Protein AF-A0A7S2JA62-F1 (afdb_monomer_lite)

Sequence (121 aa):
RLLRLARALRLVNMWSGLWKLVQGVNKAMYTLLSALVVMAASTFLFACFGAEFVTKPYVEDAEIGELLHSRFSTIPKIMLTLVQFITQDSIAAFYVPVVHHSPLLIFYFLLILIFVSIGLM

Radius of gyration: 22.53 Å; chains: 1; bounding box: 34×37×72 Å

pLDDT: mean 82.37, std 8.88, range [57.66, 92.88]

Foldseek 3Di:
DVVVVVVVVVVVVVVVVVVVVVVVCVVCVVVVVVLVVVLLVVLLVLLVVCLVVQQPPCCPPPVLNVLCCVQNVDSVSSSVLLVCLLVVPPNCVRVVVSCVVPVVCVCSSVVSNCCNNVVRD

Secondary structure (DSSP, 8-state):
-THHHHHHHHHHHHHHHHHHHHHHHHHHHHHHHHHHHHHHHHHHHHHHHHHHHTTGGGSS-HHHHHHHHHHHSSHHHHHHHHHHHHTT-S-HHHHHHHHHH-TTHHHHHHHHIIIIIITT-

InterPro domains:
  IPR005821 Ion transport domain [PF00520] (1-121)

Organism: NCBI:txid327968

Structure (mmCIF, N/CA/C/O backbone):
data_AF-A0A7S2JA62-F1
#
_entry.id   AF-A0A7S2JA62-F1
#
loop_
_atom_site.group_PDB
_atom_site.id
_atom_site.type_symbol
_atom_site.label_atom_id
_atom_site.label_alt_id
_atom_site.label_comp_id
_atom_site.label_asym_id
_atom_site.label_entity_id
_atom_site.label_seq_id
_atom_site.pdbx_PDB_ins_code
_atom_site.Cartn_x
_atom_site.Cartn_y
_atom_site.Cartn_z
_atom_site.occupancy
_atom_site.B_iso_or_equiv
_atom_site.auth_seq_id
_atom_site.auth_comp_id
_atom_site.auth_asym_id
_atom_site.auth_atom_id
_atom_site.pdbx_PDB_model_num
ATOM 1 N N . ARG A 1 1 ? 1.024 22.904 51.488 1.00 57.66 1 ARG A N 1
ATOM 2 C CA . ARG A 1 1 ? 0.779 21.475 51.140 1.00 57.66 1 ARG A CA 1
ATOM 3 C C . ARG A 1 1 ? -0.422 21.292 50.196 1.00 57.66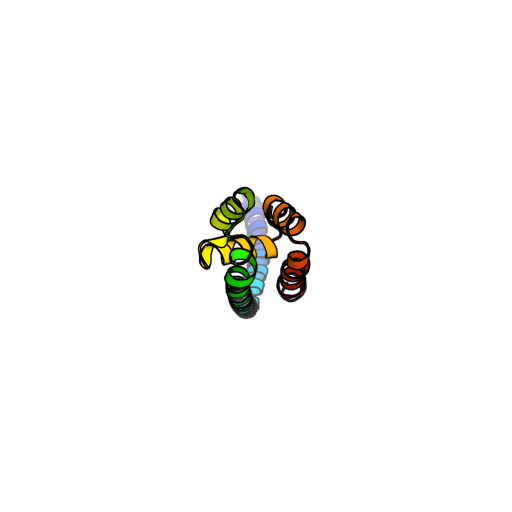 1 ARG A C 1
ATOM 5 O O . ARG A 1 1 ? -0.302 20.513 49.262 1.00 57.6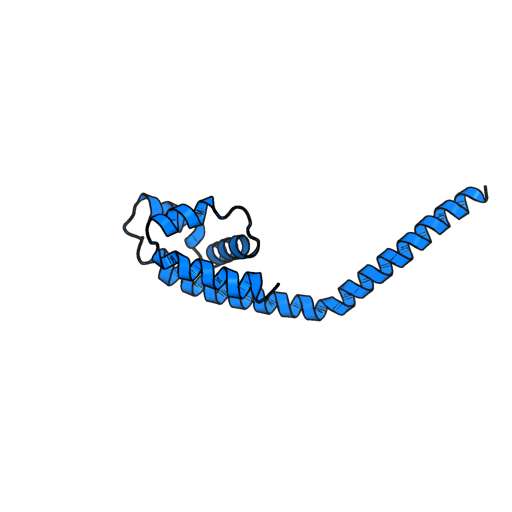6 1 ARG A O 1
ATOM 12 N N . LEU A 1 2 ? -1.505 22.068 50.347 1.00 61.78 2 LEU A N 1
ATOM 13 C CA . LEU A 1 2 ? -2.707 22.040 49.488 1.00 61.78 2 LEU A CA 1
ATOM 14 C C . LEU A 1 2 ? -2.465 22.372 47.995 1.00 61.78 2 LEU A C 1
ATOM 16 O O . LEU A 1 2 ? -3.113 21.800 47.129 1.00 61.78 2 LEU A O 1
ATOM 20 N N . LEU A 1 3 ? -1.463 23.196 47.662 1.00 62.75 3 LEU A N 1
ATOM 21 C CA . LEU A 1 3 ? -1.093 23.495 46.264 1.00 62.75 3 LEU A CA 1
ATOM 22 C C . LEU A 1 3 ? -0.632 22.263 45.453 1.00 62.75 3 LEU A C 1
ATOM 24 O O . LEU A 1 3 ? -0.726 22.267 44.228 1.00 62.75 3 LEU A O 1
ATOM 28 N N . ARG A 1 4 ? -0.172 21.183 46.108 1.00 64.56 4 ARG A N 1
ATOM 29 C CA . ARG A 1 4 ? 0.168 19.922 45.416 1.00 64.56 4 ARG A CA 1
ATOM 30 C C . ARG A 1 4 ? -1.083 19.172 44.941 1.00 64.56 4 ARG A C 1
ATOM 32 O O . ARG A 1 4 ? -1.047 18.571 43.873 1.00 64.56 4 ARG A O 1
ATOM 39 N N . LEU A 1 5 ? -2.188 19.270 45.683 1.00 62.78 5 LEU A N 1
ATOM 40 C CA . LEU A 1 5 ? -3.480 18.678 45.313 1.00 62.78 5 LEU A CA 1
ATOM 41 C C . LEU A 1 5 ? -4.115 19.402 44.117 1.00 62.78 5 LEU A C 1
ATOM 43 O O . LEU A 1 5 ? -4.671 18.750 43.242 1.00 62.78 5 LEU A O 1
ATOM 47 N N . ALA A 1 6 ? -3.939 20.723 44.001 1.00 65.81 6 ALA A N 1
ATOM 48 C CA . ALA A 1 6 ? -4.382 21.483 42.826 1.00 65.81 6 ALA A CA 1
ATOM 49 C C . ALA A 1 6 ? -3.682 21.033 41.524 1.00 65.81 6 ALA A C 1
ATOM 51 O O . ALA A 1 6 ? -4.296 20.995 40.458 1.00 65.81 6 ALA A O 1
ATOM 52 N N . ARG A 1 7 ? -2.404 20.629 41.607 1.00 65.38 7 ARG A N 1
ATOM 53 C CA . ARG A 1 7 ? -1.650 20.075 40.467 1.00 65.38 7 ARG A CA 1
ATOM 54 C C . ARG A 1 7 ? -2.169 18.692 40.059 1.00 65.38 7 ARG A C 1
ATOM 56 O O . ARG A 1 7 ? -2.292 18.425 38.867 1.00 65.38 7 ARG A O 1
ATOM 63 N N . ALA A 1 8 ? -2.521 17.855 41.038 1.00 66.12 8 ALA A N 1
ATOM 64 C CA . ALA A 1 8 ? -3.144 16.552 40.808 1.00 66.12 8 ALA A CA 1
ATOM 65 C C . ALA A 1 8 ? -4.546 16.686 40.181 1.00 66.12 8 ALA A C 1
ATOM 67 O O . ALA A 1 8 ? -4.856 15.974 39.231 1.00 66.12 8 ALA A O 1
ATOM 68 N N . LEU A 1 9 ? -5.349 17.665 40.615 1.00 63.22 9 LEU A N 1
ATOM 69 C CA . LEU A 1 9 ? -6.649 17.985 40.006 1.00 63.22 9 LEU A CA 1
ATOM 70 C C . LEU A 1 9 ? -6.530 18.398 38.530 1.00 63.22 9 LEU A C 1
ATOM 72 O O . LEU A 1 9 ? -7.367 18.023 37.711 1.00 63.22 9 LEU A O 1
ATOM 76 N N . ARG A 1 10 ? -5.468 19.126 38.163 1.00 65.38 10 ARG A N 1
ATOM 77 C CA . ARG A 1 10 ? -5.185 19.487 36.763 1.00 65.38 10 ARG A CA 1
ATOM 78 C C . ARG A 1 10 ? -4.903 18.253 35.896 1.00 65.38 10 ARG A C 1
ATOM 80 O O . ARG A 1 10 ? -5.343 18.200 34.751 1.00 65.38 10 ARG A O 1
ATOM 87 N N . LEU A 1 11 ? -4.218 17.257 36.462 1.00 66.50 11 LEU A N 1
ATOM 88 C CA . LEU A 1 11 ? -3.921 15.982 35.805 1.00 66.50 11 LEU A CA 1
ATOM 89 C C . LEU A 1 11 ? -5.184 15.115 35.641 1.00 66.50 11 LEU A C 1
ATOM 91 O O . LEU A 1 11 ? -5.380 14.516 34.588 1.00 66.50 11 LEU A O 1
ATOM 95 N N . VAL A 1 12 ? -6.084 15.126 36.632 1.00 68.06 12 VAL A N 1
ATOM 96 C CA . VAL A 1 12 ? -7.410 14.480 36.554 1.00 68.06 12 VAL A CA 1
ATOM 97 C C . VAL A 1 12 ? -8.285 15.127 35.474 1.00 68.06 12 VAL A C 1
ATOM 99 O O . VAL A 1 12 ? -8.963 14.427 34.723 1.00 68.06 12 VAL A O 1
ATOM 102 N N . ASN A 1 13 ? -8.227 16.455 35.324 1.00 66.50 13 ASN A N 1
ATOM 103 C CA . ASN A 1 13 ? -8.990 17.151 34.287 1.00 66.50 13 ASN A CA 1
ATOM 104 C C . ASN A 1 13 ? -8.493 16.793 32.868 1.00 66.50 13 ASN A C 1
ATOM 106 O O . ASN A 1 13 ? -9.306 16.568 31.972 1.00 66.50 13 ASN A O 1
ATOM 110 N N . MET A 1 14 ? -7.176 16.631 32.678 1.00 71.06 14 MET A N 1
ATOM 111 C CA . MET A 1 14 ? -6.581 16.114 31.433 1.00 71.06 14 MET A CA 1
ATOM 112 C C . MET A 1 14 ? -6.978 14.653 31.158 1.00 71.06 14 MET A C 1
ATOM 114 O O . MET A 1 14 ? -7.281 14.294 30.020 1.00 71.06 14 MET A O 1
ATOM 118 N N . TRP A 1 15 ? -7.062 13.827 32.206 1.00 74.06 15 TRP A N 1
ATOM 119 C CA . TRP A 1 15 ? -7.503 12.431 32.113 1.00 74.06 15 TRP A CA 1
ATOM 120 C C . TRP A 1 15 ? -8.950 12.305 31.626 1.00 74.06 15 TRP A C 1
ATOM 122 O O . TRP A 1 15 ? -9.265 11.423 30.830 1.00 74.06 15 TRP A O 1
ATOM 132 N N . SER A 1 16 ? -9.832 13.218 32.045 1.00 71.62 16 SER A N 1
ATOM 133 C CA . SER A 1 16 ? -11.223 13.242 31.575 1.00 71.62 16 SER A CA 1
ATOM 134 C C . SER A 1 16 ? -11.335 13.528 30.068 1.00 71.62 16 SER A C 1
ATOM 136 O O . SER A 1 16 ? -12.216 12.985 29.400 1.00 71.62 16 SER A O 1
ATOM 138 N N . GLY A 1 17 ? -10.416 14.333 29.518 1.00 78.69 17 GLY A N 1
ATOM 139 C CA . GLY A 1 17 ? -10.298 14.579 28.079 1.00 78.69 17 GLY A CA 1
ATOM 140 C C . GLY A 1 17 ? -9.807 13.345 27.320 1.00 78.69 17 GLY A C 1
ATOM 141 O O . GLY A 1 17 ? -10.440 12.928 26.353 1.00 78.69 17 GLY A O 1
ATOM 142 N N . LEU A 1 18 ? -8.740 12.704 27.811 1.00 80.06 18 LEU A N 1
ATOM 143 C CA . LEU A 1 18 ? -8.211 11.443 27.269 1.00 80.06 18 LEU A CA 1
ATOM 144 C C . LEU A 1 18 ? -9.259 10.319 27.284 1.00 80.06 18 LEU A C 1
ATOM 146 O O . LEU A 1 18 ? -9.380 9.568 26.320 1.00 80.06 18 LEU A O 1
ATOM 150 N N . TRP A 1 19 ? -10.072 10.233 28.337 1.00 81.69 19 TRP A N 1
ATOM 151 C CA . TRP A 1 19 ? -11.122 9.220 28.441 1.00 81.69 19 TRP A CA 1
ATOM 152 C C . TRP A 1 19 ? -12.230 9.404 27.394 1.00 81.69 19 TRP A C 1
ATOM 154 O O . TRP A 1 19 ? -12.723 8.425 26.837 1.00 81.69 19 TRP A O 1
ATOM 164 N N . LYS A 1 20 ? -12.585 10.654 27.062 1.00 84.12 20 LYS A N 1
ATOM 165 C CA . LYS A 1 20 ? -13.531 10.954 25.972 1.00 84.12 20 LYS A CA 1
ATOM 166 C C . LYS A 1 20 ? -12.978 10.541 24.604 1.00 84.12 20 LYS A C 1
ATOM 168 O O . LYS A 1 20 ? -13.731 10.008 23.795 1.00 84.12 20 LYS A O 1
ATOM 173 N N . LEU A 1 21 ? -11.675 10.724 24.370 1.00 83.69 21 LEU A N 1
ATOM 174 C CA . LEU A 1 21 ? -10.991 10.251 23.158 1.00 83.69 21 LEU A CA 1
ATOM 175 C C . LEU A 1 21 ? -11.023 8.721 23.050 1.00 83.69 21 LEU A C 1
ATOM 177 O O . LEU A 1 21 ? -11.422 8.195 22.015 1.00 83.69 21 LEU A O 1
ATOM 181 N N . VAL A 1 22 ? -10.690 8.006 24.130 1.00 86.38 22 VAL A N 1
ATOM 182 C CA . VAL A 1 22 ? -10.737 6.532 24.164 1.00 86.38 22 VAL A CA 1
ATOM 183 C C . VAL A 1 22 ? -12.152 6.015 23.906 1.00 86.38 22 VAL A C 1
ATOM 185 O O . VAL A 1 22 ? -12.333 5.078 23.133 1.00 86.38 22 VAL A O 1
ATOM 188 N N . GLN A 1 23 ? -13.175 6.648 24.487 1.00 85.81 23 GLN A N 1
ATOM 189 C CA . GLN A 1 23 ? -14.567 6.300 24.194 1.00 85.81 23 GLN A CA 1
ATOM 190 C C . GLN A 1 23 ? -14.946 6.571 22.735 1.00 85.81 23 GLN A C 1
ATOM 192 O O . GLN A 1 23 ? -15.694 5.787 22.155 1.00 85.81 23 GLN A O 1
ATOM 197 N N . GLY A 1 24 ? -14.435 7.653 22.142 1.00 86.25 24 GLY A N 1
ATOM 198 C CA . GLY A 1 24 ? -14.604 7.948 20.719 1.00 86.25 24 GLY A CA 1
ATOM 199 C C . GLY A 1 24 ? -14.013 6.850 19.835 1.00 86.25 24 GLY A C 1
ATOM 200 O O . GLY A 1 24 ? -14.715 6.315 18.980 1.00 86.25 24 GLY A O 1
ATOM 201 N N . VAL A 1 25 ? -12.770 6.441 20.106 1.00 87.56 25 VAL A N 1
ATOM 202 C CA . VAL A 1 25 ? -12.101 5.342 19.389 1.00 87.56 25 VAL A CA 1
ATOM 203 C C . VAL A 1 25 ? -12.848 4.025 19.584 1.00 87.56 25 VAL A C 1
ATOM 205 O O . VAL A 1 25 ? -13.106 3.323 18.614 1.00 87.56 25 VAL A O 1
ATOM 208 N N . ASN A 1 26 ? -13.269 3.706 20.809 1.00 90.06 26 ASN A N 1
ATOM 209 C CA . ASN A 1 26 ? -13.990 2.465 21.087 1.00 90.06 26 ASN A CA 1
ATOM 210 C C . ASN A 1 26 ? -15.354 2.410 20.378 1.00 90.06 26 ASN A C 1
ATOM 212 O O . ASN A 1 26 ? -15.753 1.358 19.887 1.00 90.06 26 ASN A O 1
ATOM 216 N N . LYS A 1 27 ? -16.055 3.547 20.275 1.00 89.94 27 LYS A N 1
ATOM 217 C CA . LYS A 1 27 ? -17.303 3.651 19.504 1.00 89.94 27 LYS A CA 1
ATOM 218 C C . LYS A 1 27 ? -17.069 3.502 18.000 1.00 89.94 27 LYS A C 1
ATOM 220 O O . LYS A 1 27 ? -17.892 2.890 17.329 1.00 89.94 27 LYS A O 1
ATOM 225 N N . ALA A 1 28 ? -15.961 4.031 17.482 1.00 90.38 28 ALA A N 1
ATOM 226 C CA . ALA A 1 28 ? -15.593 3.920 16.071 1.00 90.38 28 ALA A CA 1
ATOM 227 C C . ALA A 1 28 ? -14.904 2.588 15.714 1.00 90.38 28 ALA A C 1
ATOM 229 O O . ALA A 1 28 ? -14.749 2.290 14.532 1.00 90.38 28 ALA A O 1
ATOM 230 N N . MET A 1 29 ? -14.512 1.776 16.702 1.00 90.25 29 MET A N 1
ATOM 231 C CA . MET A 1 29 ? -13.709 0.562 16.511 1.00 90.25 29 MET A CA 1
ATOM 232 C C . MET A 1 29 ? -14.340 -0.407 15.509 1.00 90.25 29 MET A C 1
ATOM 234 O O . MET A 1 29 ? -13.653 -0.899 14.623 1.00 90.25 29 MET A O 1
ATOM 238 N N . TYR A 1 30 ? -15.651 -0.646 15.608 1.00 89.38 30 TYR A N 1
ATOM 239 C CA . TYR A 1 30 ? -16.358 -1.546 14.690 1.00 89.38 30 TYR A CA 1
ATOM 240 C C . TYR A 1 30 ? -16.313 -1.049 13.241 1.00 89.38 30 TYR A C 1
ATOM 242 O O . TYR A 1 30 ? -16.064 -1.829 12.323 1.00 89.38 30 TYR A O 1
ATOM 250 N N . THR A 1 31 ? -16.507 0.254 13.036 1.00 89.56 31 THR A N 1
ATOM 251 C CA . THR A 1 31 ? -16.449 0.881 11.711 1.00 89.56 31 THR A CA 1
ATOM 252 C C . THR A 1 31 ? -15.031 0.847 11.146 1.00 89.56 31 THR A C 1
ATOM 254 O O . THR A 1 31 ? -14.851 0.493 9.985 1.00 89.56 31 THR A O 1
ATOM 257 N N . LEU A 1 32 ? -14.021 1.140 11.973 1.00 90.44 32 LEU A N 1
ATOM 258 C CA . LEU A 1 32 ? -12.608 1.069 11.589 1.00 90.44 32 LEU A CA 1
ATOM 259 C C . LEU A 1 32 ? -12.197 -0.355 11.203 1.00 90.44 32 LEU A C 1
ATOM 261 O O . LEU A 1 32 ? -11.517 -0.550 10.201 1.00 90.44 32 LEU A O 1
ATOM 265 N N . LEU A 1 33 ? -12.637 -1.355 11.968 1.00 90.56 33 LEU A N 1
ATOM 266 C CA . LEU A 1 33 ? -12.322 -2.758 11.707 1.00 90.56 33 LEU A CA 1
ATOM 267 C C . LEU A 1 33 ? -13.004 -3.244 10.420 1.00 90.56 33 LEU A C 1
ATOM 269 O O . LEU A 1 33 ? -12.366 -3.901 9.603 1.00 90.56 33 LEU A O 1
ATOM 273 N N . SER A 1 34 ? -14.259 -2.846 10.186 1.00 92.06 34 SER A N 1
ATOM 274 C CA . SER A 1 34 ? -14.957 -3.105 8.920 1.00 92.06 34 SER A CA 1
ATOM 275 C C . SER A 1 34 ? -14.223 -2.481 7.723 1.00 92.06 34 SER A C 1
ATOM 277 O O . SER A 1 34 ? -13.943 -3.168 6.741 1.00 92.06 34 SER A O 1
ATOM 279 N N . ALA A 1 35 ? -13.823 -1.209 7.830 1.00 90.31 35 ALA A N 1
ATOM 280 C CA . ALA A 1 35 ? -13.065 -0.523 6.785 1.00 90.31 35 ALA A CA 1
ATOM 281 C C . ALA A 1 35 ? -11.703 -1.192 6.518 1.00 90.31 35 ALA A C 1
ATOM 283 O O . ALA A 1 35 ? -11.331 -1.380 5.362 1.00 90.31 35 ALA A O 1
ATOM 284 N N . LEU A 1 36 ? -10.993 -1.627 7.567 1.00 90.12 36 LEU A N 1
ATOM 285 C CA . LEU A 1 36 ? -9.734 -2.370 7.442 1.00 90.12 36 LEU A CA 1
ATOM 286 C C . LEU A 1 36 ? -9.910 -3.702 6.705 1.00 90.12 36 LEU A C 1
ATOM 288 O O . LEU A 1 36 ? -9.076 -4.048 5.870 1.00 90.12 36 LEU A O 1
ATOM 292 N N . VAL A 1 37 ? -10.988 -4.441 6.977 1.00 92.88 37 VAL A N 1
ATOM 293 C CA . VAL A 1 37 ? -11.282 -5.701 6.273 1.00 92.88 37 VAL A CA 1
ATOM 294 C C . VAL A 1 37 ? -11.546 -5.443 4.791 1.00 92.88 37 VAL A C 1
ATOM 296 O O . VAL A 1 37 ? -10.990 -6.142 3.944 1.00 92.88 37 VAL A O 1
ATOM 299 N N . VAL A 1 38 ? -12.338 -4.418 4.465 1.00 91.75 38 VAL A N 1
ATOM 300 C CA . VAL A 1 38 ? -12.598 -4.027 3.071 1.00 91.75 38 VAL A CA 1
ATOM 301 C C . VAL A 1 38 ? -11.305 -3.592 2.373 1.00 91.75 38 VAL A C 1
ATOM 303 O O . VAL A 1 38 ? -11.064 -4.004 1.240 1.00 91.75 38 VAL A O 1
ATOM 306 N N . MET A 1 39 ? -10.440 -2.837 3.059 1.00 90.19 39 MET A N 1
ATOM 307 C CA . MET A 1 39 ? -9.133 -2.406 2.546 1.00 90.19 39 MET A CA 1
ATOM 308 C C . MET A 1 39 ? -8.210 -3.590 2.260 1.00 90.19 39 MET A C 1
ATOM 310 O O . MET A 1 39 ? -7.567 -3.651 1.213 1.00 90.19 39 MET A O 1
ATOM 314 N N . ALA A 1 40 ? -8.148 -4.553 3.179 1.00 91.00 40 ALA A N 1
ATOM 315 C CA . ALA A 1 40 ? -7.338 -5.751 3.011 1.00 91.00 40 ALA A CA 1
ATOM 316 C C . ALA A 1 40 ? -7.852 -6.622 1.854 1.00 91.00 40 ALA A C 1
ATOM 318 O O . ALA A 1 40 ? -7.057 -7.097 1.043 1.00 91.00 40 ALA A O 1
ATOM 319 N N . ALA A 1 41 ? -9.174 -6.792 1.743 1.00 92.62 41 ALA A N 1
ATOM 320 C CA . ALA A 1 41 ? -9.798 -7.570 0.677 1.00 92.62 41 ALA A CA 1
ATOM 321 C C . ALA A 1 41 ? -9.590 -6.931 -0.705 1.00 92.62 41 ALA A C 1
ATOM 323 O O . ALA A 1 41 ? -9.215 -7.624 -1.651 1.00 92.62 41 ALA A O 1
ATOM 324 N N . SER A 1 42 ? -9.775 -5.612 -0.827 1.00 90.94 42 SER A N 1
ATOM 325 C CA . SER A 1 42 ? -9.536 -4.901 -2.085 1.00 90.94 42 SER A CA 1
ATOM 326 C C . SER A 1 42 ? -8.061 -4.969 -2.488 1.00 90.94 42 SER A C 1
ATOM 328 O O . SER A 1 42 ? -7.754 -5.323 -3.626 1.00 90.94 42 SER A O 1
ATOM 33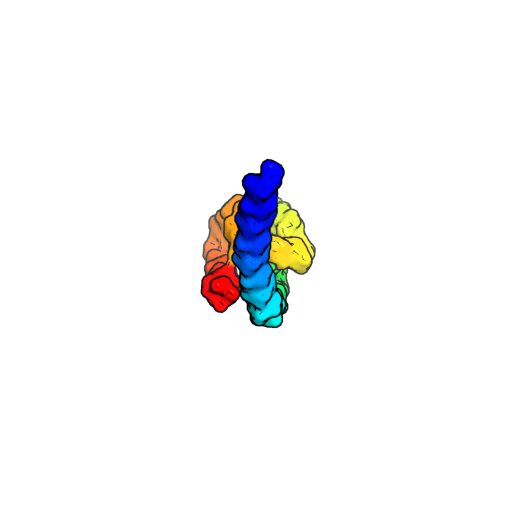0 N N . THR A 1 43 ? -7.141 -4.748 -1.544 1.00 91.19 43 THR A N 1
ATOM 331 C CA . THR A 1 43 ? -5.692 -4.867 -1.778 1.00 91.19 43 THR A CA 1
ATOM 332 C C . THR A 1 43 ? -5.297 -6.277 -2.216 1.00 91.19 43 THR A C 1
ATOM 334 O O . THR A 1 43 ? -4.449 -6.428 -3.092 1.00 91.19 43 THR A O 1
ATOM 337 N N . PHE A 1 44 ? -5.921 -7.316 -1.656 1.00 92.81 44 PHE A N 1
ATOM 338 C CA . PHE A 1 44 ? -5.688 -8.700 -2.069 1.00 92.81 44 PHE A CA 1
ATOM 339 C C . PHE A 1 44 ? -6.111 -8.951 -3.525 1.00 92.81 44 PHE A C 1
ATOM 341 O O . PHE A 1 44 ? -5.336 -9.519 -4.292 1.00 92.81 44 PHE A O 1
ATOM 348 N N . LEU A 1 45 ? -7.294 -8.475 -3.934 1.00 92.25 45 LEU A N 1
ATOM 349 C CA . LEU A 1 45 ? -7.754 -8.595 -5.324 1.00 92.25 45 LEU A CA 1
ATOM 350 C C . LEU A 1 45 ? -6.796 -7.892 -6.290 1.00 92.25 45 LEU A C 1
ATOM 352 O O . LEU A 1 45 ? -6.389 -8.475 -7.297 1.00 92.25 45 LEU A O 1
ATOM 356 N N . PHE A 1 46 ? -6.377 -6.670 -5.955 1.00 90.81 46 PHE A N 1
ATOM 357 C CA . PHE A 1 46 ? -5.379 -5.954 -6.743 1.00 90.81 46 PHE A CA 1
ATOM 358 C C . PHE A 1 46 ? -4.030 -6.670 -6.756 1.00 90.81 46 PHE A C 1
ATOM 360 O O . PHE A 1 46 ? -3.400 -6.713 -7.802 1.00 90.81 46 PHE A O 1
ATOM 367 N N . ALA A 1 47 ? -3.601 -7.304 -5.664 1.00 91.94 47 ALA A N 1
ATOM 368 C CA . ALA A 1 47 ? -2.355 -8.065 -5.649 1.00 91.94 47 ALA A CA 1
ATOM 369 C C . ALA A 1 47 ? -2.386 -9.257 -6.616 1.00 91.94 47 ALA A C 1
ATOM 371 O O . ALA A 1 47 ? -1.396 -9.509 -7.304 1.00 91.94 47 ALA A O 1
ATOM 372 N N . CYS A 1 48 ? -3.521 -9.953 -6.719 1.00 90.94 48 CYS A N 1
ATOM 373 C CA . CYS A 1 48 ? -3.708 -11.019 -7.702 1.00 90.94 48 CYS A CA 1
ATOM 374 C C . CYS A 1 48 ? -3.652 -10.486 -9.140 1.00 90.94 48 CYS A C 1
ATOM 376 O O . CYS A 1 48 ? -2.951 -11.061 -9.971 1.00 90.94 48 CYS A O 1
ATOM 378 N N . PHE A 1 49 ? -4.324 -9.366 -9.431 1.00 89.44 49 PHE A N 1
ATOM 379 C CA . PHE A 1 49 ? -4.228 -8.731 -10.749 1.00 89.44 49 PHE A CA 1
ATOM 380 C C . PHE A 1 49 ? -2.810 -8.236 -11.043 1.00 89.44 49 PHE A C 1
ATOM 382 O O . PHE A 1 49 ? -2.298 -8.460 -12.134 1.00 89.44 49 PHE A O 1
ATOM 389 N N . GLY A 1 50 ? -2.145 -7.624 -10.067 1.00 86.19 50 GLY A N 1
ATOM 390 C CA . GLY A 1 50 ? -0.774 -7.149 -10.186 1.00 86.19 50 GLY A CA 1
ATOM 391 C C . GLY A 1 50 ? 0.208 -8.278 -10.496 1.00 86.19 50 GLY A C 1
ATOM 392 O O . GLY A 1 50 ? 1.059 -8.115 -11.360 1.00 86.19 50 GLY A O 1
ATOM 393 N N . ALA A 1 51 ? 0.058 -9.446 -9.867 1.00 86.69 51 ALA A N 1
ATOM 394 C CA . ALA A 1 51 ? 0.900 -10.607 -10.155 1.00 86.69 51 ALA A CA 1
ATOM 395 C C . ALA A 1 51 ? 0.793 -11.070 -11.621 1.00 86.69 51 ALA A C 1
ATOM 397 O O . ALA A 1 51 ? 1.781 -11.499 -12.208 1.00 86.69 51 ALA A O 1
ATOM 398 N N . GLU A 1 52 ? -0.394 -10.968 -12.215 1.00 84.38 52 GLU A N 1
ATOM 399 C CA . GLU A 1 52 ? -0.655 -11.420 -13.581 1.00 84.38 52 GLU A CA 1
ATOM 400 C C . GLU A 1 52 ? -0.274 -10.355 -14.623 1.00 84.38 52 GLU A C 1
ATOM 402 O O . GLU A 1 52 ? 0.441 -10.645 -15.580 1.00 84.38 52 GLU A O 1
ATOM 407 N N . PHE A 1 53 ? -0.729 -9.114 -14.425 1.00 79.94 53 PHE A N 1
ATOM 408 C CA . PHE A 1 53 ? -0.562 -8.011 -15.375 1.00 79.94 53 PHE A CA 1
ATOM 409 C C . PHE A 1 53 ? 0.817 -7.359 -15.310 1.00 79.94 53 PHE A C 1
ATOM 411 O O . PHE A 1 53 ? 1.313 -6.903 -16.337 1.00 79.94 53 PHE A O 1
ATOM 418 N N . VAL A 1 54 ? 1.425 -7.287 -14.122 1.00 78.69 54 VAL A N 1
ATOM 419 C CA . VAL A 1 54 ? 2.736 -6.653 -13.946 1.00 78.69 54 VAL A CA 1
ATOM 420 C C . VAL A 1 54 ? 3.835 -7.670 -14.205 1.00 78.69 54 VAL A C 1
ATOM 422 O O . VAL A 1 54 ? 4.766 -7.344 -14.914 1.00 78.69 54 VAL A O 1
ATOM 425 N N . THR A 1 55 ? 3.745 -8.909 -13.715 1.00 73.62 55 THR A N 1
ATOM 426 C CA . THR A 1 55 ? 4.894 -9.832 -13.787 1.00 73.62 55 THR A CA 1
ATOM 427 C C . THR A 1 55 ? 5.069 -10.523 -15.140 1.00 73.62 55 THR A C 1
ATOM 429 O O . THR A 1 55 ? 6.198 -10.688 -15.588 1.00 73.62 55 THR A O 1
ATOM 432 N N . LYS A 1 56 ? 3.986 -10.930 -15.816 1.00 72.75 56 LYS A N 1
ATOM 433 C CA . LYS A 1 56 ? 4.067 -11.746 -17.046 1.00 72.75 56 LYS A CA 1
ATOM 434 C C . LYS A 1 56 ? 4.722 -11.080 -18.265 1.00 72.75 56 LYS A C 1
ATOM 436 O O . LYS A 1 56 ? 5.425 -11.796 -18.974 1.00 72.75 56 LYS A O 1
ATOM 441 N N . PRO A 1 57 ? 4.522 -9.780 -18.550 1.00 68.12 57 PRO A N 1
ATOM 442 C CA . PRO A 1 57 ? 5.058 -9.177 -19.770 1.00 68.12 57 PRO A CA 1
ATOM 443 C C . PRO A 1 57 ? 6.565 -8.898 -19.718 1.00 68.12 57 PRO A C 1
ATOM 445 O O . PRO A 1 57 ? 7.177 -8.767 -20.769 1.00 68.12 57 PRO A O 1
ATOM 448 N N . TYR A 1 58 ? 7.160 -8.798 -18.523 1.00 66.25 58 TYR A N 1
ATOM 449 C CA . TYR A 1 58 ? 8.532 -8.291 -18.330 1.00 66.25 58 TYR A CA 1
ATOM 450 C C . TYR A 1 58 ? 9.491 -9.337 -17.760 1.00 66.25 58 TYR A C 1
ATOM 452 O O . TYR A 1 58 ? 10.522 -8.992 -17.188 1.00 66.25 58 TYR A O 1
ATOM 460 N N . VAL A 1 59 ? 9.160 -10.624 -17.902 1.00 64.75 59 VAL A N 1
ATOM 461 C CA . VAL A 1 59 ? 10.062 -11.724 -17.517 1.00 64.75 59 VAL A CA 1
ATOM 462 C C . VAL A 1 59 ? 11.329 -11.732 -18.386 1.00 64.75 59 VAL A C 1
ATOM 464 O O . VAL A 1 59 ? 12.368 -12.216 -17.948 1.00 64.75 59 VAL A O 1
ATOM 467 N N . GLU A 1 60 ? 11.258 -11.179 -19.601 1.00 65.38 60 GLU A N 1
ATOM 468 C CA . GLU A 1 60 ? 12.361 -11.171 -20.572 1.00 65.38 60 GLU A CA 1
ATOM 469 C C . GLU A 1 60 ? 13.322 -9.974 -20.412 1.00 65.38 60 GLU A C 1
ATOM 471 O O . GLU A 1 60 ? 14.456 -10.037 -20.887 1.00 65.38 60 GLU A O 1
ATOM 476 N N . ASP A 1 61 ? 12.923 -8.914 -19.698 1.00 72.75 61 ASP A N 1
ATOM 477 C CA . ASP A 1 61 ? 13.756 -7.727 -19.469 1.00 72.75 61 ASP A CA 1
ATOM 478 C C . ASP A 1 61 ? 14.638 -7.897 -18.225 1.00 72.75 61 ASP A C 1
ATOM 480 O O . ASP A 1 61 ? 14.145 -7.934 -17.098 1.00 72.75 61 ASP A O 1
ATOM 484 N N . ALA A 1 62 ? 15.962 -7.946 -18.404 1.00 73.12 62 ALA A N 1
ATOM 485 C CA . ALA A 1 62 ? 16.900 -8.213 -17.308 1.00 73.12 62 ALA A CA 1
ATOM 486 C C . ALA A 1 62 ? 16.905 -7.124 -16.212 1.00 73.12 62 ALA A C 1
ATOM 488 O O . ALA A 1 62 ? 16.970 -7.448 -15.028 1.00 73.12 62 ALA A O 1
ATOM 489 N N . GLU A 1 63 ? 16.802 -5.841 -16.583 1.00 75.19 63 GLU A N 1
ATOM 490 C CA . GLU A 1 63 ? 16.863 -4.723 -15.623 1.00 75.19 63 GLU A CA 1
ATOM 491 C C . GLU A 1 63 ? 15.570 -4.572 -14.805 1.00 75.19 63 GLU A C 1
ATOM 493 O O . GLU A 1 63 ? 15.596 -4.324 -13.598 1.00 75.19 63 GLU A O 1
ATOM 498 N N . ILE A 1 64 ? 14.414 -4.746 -15.449 1.00 77.50 64 ILE A N 1
ATOM 499 C CA . ILE A 1 64 ? 13.103 -4.589 -14.804 1.00 77.50 64 ILE A CA 1
ATOM 500 C C . ILE A 1 64 ? 12.682 -5.880 -14.115 1.00 77.50 64 ILE A C 1
ATOM 502 O O . ILE A 1 64 ? 12.076 -5.821 -13.045 1.00 77.50 64 ILE A O 1
ATOM 506 N N . GLY A 1 65 ? 13.049 -7.033 -14.675 1.00 77.62 65 GLY A N 1
ATOM 507 C CA . GLY A 1 65 ? 12.785 -8.346 -14.104 1.00 77.62 65 GLY A CA 1
ATOM 508 C C . GLY A 1 65 ? 13.363 -8.499 -12.699 1.00 77.62 65 GLY A C 1
ATOM 509 O O . GLY A 1 65 ? 12.688 -9.046 -11.829 1.00 77.62 65 GLY A O 1
ATOM 510 N N . GLU A 1 66 ? 14.550 -7.948 -12.419 1.00 80.19 66 GLU A N 1
ATOM 511 C CA . GLU A 1 66 ? 15.137 -7.970 -11.071 1.00 80.19 66 GLU A CA 1
ATOM 512 C C . GLU A 1 66 ? 14.362 -7.074 -10.084 1.00 80.19 66 GLU A C 1
ATOM 514 O O . GLU A 1 66 ? 14.024 -7.498 -8.969 1.00 80.19 66 GLU A O 1
ATOM 519 N N . LEU A 1 67 ? 13.989 -5.859 -10.507 1.00 81.44 67 LEU A N 1
ATOM 520 C CA . LEU A 1 67 ? 13.159 -4.946 -9.711 1.00 81.44 67 LEU A CA 1
ATOM 521 C C . LEU A 1 67 ? 11.786 -5.554 -9.405 1.00 81.44 67 LEU A C 1
ATOM 523 O O . LEU A 1 67 ? 11.324 -5.507 -8.258 1.00 81.44 67 LEU A O 1
ATOM 527 N N . LEU A 1 68 ? 11.156 -6.172 -10.401 1.00 83.38 68 LEU A N 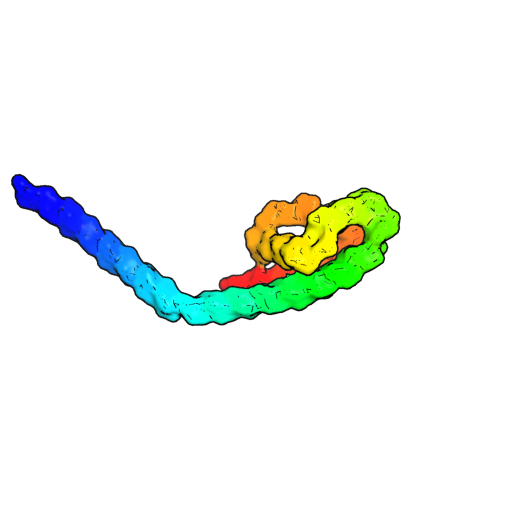1
ATOM 528 C CA . LEU A 1 68 ? 9.904 -6.900 -10.247 1.00 83.38 68 LEU A CA 1
ATOM 529 C C . LEU A 1 68 ? 10.078 -8.119 -9.346 1.00 83.38 68 LEU A C 1
ATOM 531 O O . LEU A 1 68 ? 9.275 -8.312 -8.444 1.00 83.38 68 LEU A O 1
ATOM 535 N N . HIS A 1 69 ? 11.136 -8.913 -9.492 1.00 81.00 69 HIS A N 1
ATOM 536 C CA . HIS A 1 69 ? 11.371 -10.051 -8.604 1.00 81.00 69 HIS A CA 1
ATOM 537 C C . HIS A 1 69 ? 11.555 -9.625 -7.144 1.00 81.00 69 HIS A C 1
ATOM 539 O O . HIS A 1 69 ? 11.102 -10.325 -6.234 1.00 81.00 69 HIS A O 1
ATOM 545 N N . SER A 1 70 ? 12.152 -8.461 -6.884 1.00 85.31 70 SER A N 1
ATOM 546 C CA . SER A 1 70 ? 12.345 -7.989 -5.510 1.00 85.31 70 SER A CA 1
ATOM 547 C C . SER A 1 70 ? 11.011 -7.731 -4.779 1.00 85.31 70 SER A C 1
ATOM 549 O O . SER A 1 70 ? 10.852 -8.149 -3.624 1.00 85.31 70 SER A O 1
ATOM 551 N N . ARG A 1 71 ? 10.028 -7.119 -5.462 1.00 84.75 71 ARG A N 1
ATOM 552 C CA . ARG A 1 71 ? 8.761 -6.622 -4.876 1.00 84.75 71 ARG A CA 1
ATOM 553 C C . ARG A 1 71 ? 7.508 -7.408 -5.283 1.00 84.75 71 ARG A C 1
ATOM 555 O O . ARG A 1 71 ? 6.554 -7.467 -4.513 1.00 84.75 71 ARG A O 1
ATOM 562 N N . PHE A 1 72 ? 7.529 -8.060 -6.440 1.00 86.50 72 PHE A N 1
ATOM 563 C CA . PHE A 1 72 ? 6.427 -8.800 -7.065 1.00 86.50 72 PHE A CA 1
ATOM 564 C C . PHE A 1 72 ? 6.653 -10.326 -7.147 1.00 86.50 72 PHE A C 1
ATOM 566 O O . PHE A 1 72 ? 5.937 -11.018 -7.864 1.00 86.50 72 PHE A O 1
ATOM 573 N N . SER A 1 73 ? 7.587 -10.902 -6.372 1.00 84.88 73 SER A N 1
ATOM 574 C CA . SER A 1 73 ? 7.805 -12.366 -6.384 1.00 84.88 73 SER A CA 1
ATOM 575 C C . SER A 1 73 ? 6.691 -13.191 -5.733 1.00 84.88 73 SER A C 1
ATOM 577 O O . SER A 1 73 ? 6.522 -14.360 -6.059 1.00 84.88 73 SER A O 1
ATOM 579 N N . THR A 1 74 ? 6.002 -12.647 -4.726 1.00 88.94 74 THR A N 1
ATOM 580 C CA . THR A 1 74 ? 4.996 -13.382 -3.943 1.00 88.94 74 THR A CA 1
ATOM 581 C C . THR A 1 74 ? 3.824 -12.478 -3.587 1.00 88.94 74 THR A C 1
ATOM 583 O O . THR A 1 74 ? 4.008 -11.281 -3.373 1.00 88.94 74 THR A O 1
ATOM 586 N N . ILE A 1 75 ? 2.624 -13.054 -3.454 1.00 89.75 75 ILE A N 1
ATOM 587 C CA . ILE A 1 75 ? 1.401 -12.303 -3.122 1.00 89.75 75 ILE A CA 1
ATOM 588 C C . ILE A 1 75 ? 1.570 -11.419 -1.871 1.00 89.75 75 ILE A C 1
ATOM 590 O O . ILE A 1 75 ? 1.232 -10.241 -1.954 1.00 89.75 75 ILE A O 1
ATOM 594 N N . PRO A 1 76 ? 2.160 -11.880 -0.747 1.00 90.25 76 PRO A N 1
ATOM 595 C CA . PRO A 1 76 ? 2.342 -11.022 0.425 1.00 90.25 76 PRO A CA 1
ATOM 596 C C . PRO A 1 76 ? 3.273 -9.827 0.179 1.00 90.25 76 PRO A C 1
ATOM 598 O O . PRO A 1 76 ? 3.027 -8.743 0.702 1.00 90.25 76 PRO A O 1
ATOM 601 N N . LYS A 1 77 ? 4.326 -9.992 -0.636 1.00 90.81 77 LYS A N 1
ATOM 602 C CA . LYS A 1 77 ? 5.210 -8.875 -1.008 1.00 90.81 77 LYS A CA 1
ATOM 603 C C . LYS A 1 77 ? 4.504 -7.875 -1.921 1.00 90.81 77 LYS A C 1
ATOM 605 O O . LYS A 1 77 ? 4.676 -6.670 -1.743 1.00 90.81 77 LYS A O 1
ATOM 610 N N . ILE A 1 78 ? 3.674 -8.366 -2.845 1.00 91.69 78 ILE A N 1
ATOM 611 C CA . ILE A 1 78 ? 2.840 -7.510 -3.694 1.00 91.69 78 ILE A CA 1
ATOM 612 C C . ILE A 1 78 ? 1.870 -6.728 -2.815 1.00 91.69 78 ILE A C 1
ATOM 614 O O . ILE A 1 78 ? 1.830 -5.509 -2.908 1.00 91.69 78 ILE A O 1
ATOM 618 N N . MET A 1 79 ? 1.161 -7.396 -1.902 1.00 91.75 79 MET A N 1
ATOM 619 C CA . MET A 1 79 ? 0.271 -6.734 -0.947 1.00 91.75 79 MET A CA 1
ATOM 620 C C . MET A 1 79 ? 1.002 -5.659 -0.140 1.00 91.75 79 MET A C 1
ATOM 622 O O . MET A 1 79 ? 0.492 -4.5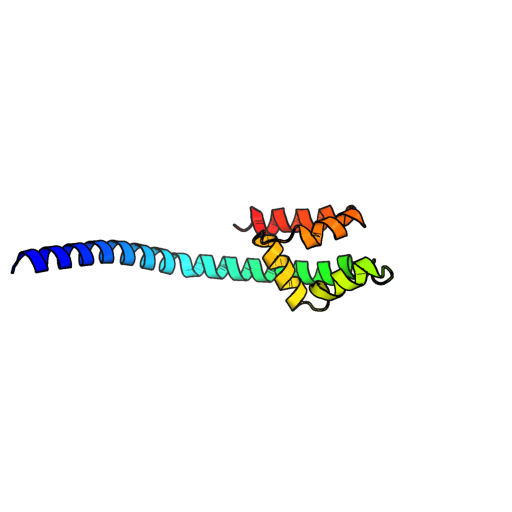53 -0.025 1.00 91.75 79 MET A O 1
ATOM 626 N N . LEU A 1 80 ? 2.209 -5.937 0.362 1.00 91.38 80 LEU A N 1
ATOM 627 C CA . LEU A 1 80 ? 3.015 -4.949 1.085 1.00 91.38 80 LEU A CA 1
ATOM 628 C C . LEU A 1 80 ? 3.396 -3.751 0.199 1.00 91.38 80 LEU A C 1
ATOM 630 O O . LEU A 1 80 ? 3.344 -2.609 0.647 1.00 91.38 80 LEU A O 1
ATOM 634 N N . THR A 1 81 ? 3.712 -3.998 -1.072 1.00 90.19 81 THR A N 1
ATOM 635 C CA . THR A 1 81 ? 4.000 -2.945 -2.058 1.00 90.19 81 THR A CA 1
ATOM 636 C C . THR A 1 81 ? 2.749 -2.122 -2.386 1.00 90.19 81 THR A C 1
ATOM 638 O O . THR A 1 81 ? 2.830 -0.903 -2.503 1.00 90.19 81 THR A O 1
ATOM 641 N N . LEU A 1 82 ? 1.573 -2.747 -2.479 1.00 89.81 82 LEU A N 1
ATOM 642 C CA . LEU A 1 82 ? 0.305 -2.042 -2.680 1.00 89.81 82 LEU A CA 1
ATOM 643 C C . LEU A 1 82 ? -0.123 -1.262 -1.433 1.00 89.81 82 LEU A C 1
ATOM 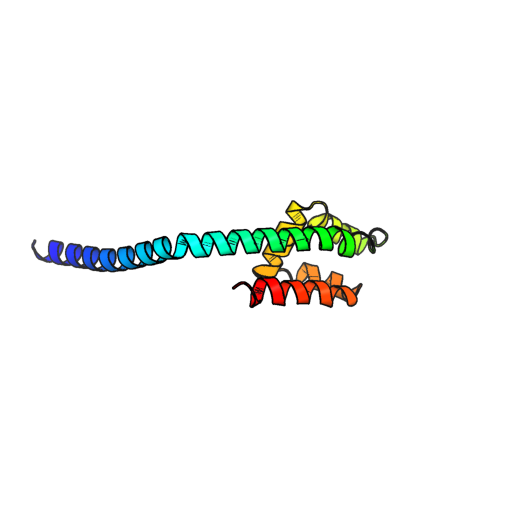645 O O . LEU A 1 82 ? -0.638 -0.160 -1.572 1.00 89.81 82 LEU A O 1
ATOM 649 N N . VAL A 1 83 ? 0.150 -1.766 -0.225 1.00 90.31 83 VAL A N 1
ATOM 650 C CA . VAL A 1 83 ? -0.046 -1.006 1.021 1.00 90.31 83 VAL A CA 1
ATOM 651 C C . VAL A 1 83 ? 0.846 0.232 1.030 1.00 90.31 83 VAL A C 1
ATOM 653 O O . VAL A 1 83 ? 0.326 1.313 1.277 1.00 90.31 83 VAL A O 1
ATOM 656 N N . GLN A 1 84 ? 2.131 0.112 0.668 1.00 89.31 84 GLN A N 1
ATOM 657 C CA . GLN A 1 84 ? 3.020 1.273 0.478 1.00 89.31 84 GLN A CA 1
ATOM 658 C C . GLN A 1 84 ? 2.452 2.260 -0.551 1.00 89.31 84 GLN A C 1
ATOM 660 O O . GLN A 1 84 ? 2.572 3.472 -0.387 1.00 89.31 84 GLN A O 1
ATOM 665 N N . PHE A 1 85 ? 1.789 1.751 -1.593 1.00 87.56 85 PHE A N 1
ATOM 666 C CA . PHE A 1 85 ? 1.125 2.580 -2.593 1.00 87.56 85 PHE A CA 1
ATOM 667 C C . PHE A 1 85 ? -0.076 3.326 -2.002 1.00 87.56 85 PHE A C 1
ATOM 669 O O . PHE A 1 85 ? -0.211 4.528 -2.196 1.00 87.56 85 PHE A O 1
ATOM 676 N N . ILE A 1 86 ? -0.925 2.647 -1.232 1.00 87.25 86 ILE A N 1
ATOM 677 C CA . ILE A 1 86 ? -2.098 3.245 -0.578 1.00 87.25 86 ILE A CA 1
ATOM 678 C C . ILE A 1 86 ? -1.670 4.295 0.456 1.00 87.25 86 ILE A C 1
ATOM 680 O O . ILE A 1 86 ? -2.276 5.362 0.521 1.00 87.25 86 ILE A O 1
ATOM 684 N N . THR A 1 87 ? -0.605 4.027 1.218 1.00 87.12 87 THR A N 1
ATOM 685 C CA . THR A 1 87 ? -0.050 4.953 2.218 1.00 87.12 87 THR A CA 1
ATOM 686 C C . THR A 1 87 ? 0.853 6.031 1.619 1.00 87.12 87 THR A C 1
ATOM 688 O O . THR A 1 87 ? 1.364 6.860 2.368 1.00 87.12 87 THR A O 1
ATOM 691 N N . GLN A 1 88 ? 1.063 6.026 0.295 1.00 84.75 88 GLN A N 1
ATOM 692 C CA . GLN A 1 88 ? 1.966 6.937 -0.420 1.00 84.75 88 GLN A CA 1
ATOM 693 C C . GLN A 1 88 ? 3.386 6.960 0.179 1.00 84.75 88 GLN A C 1
ATOM 695 O O . GLN A 1 88 ? 4.063 7.988 0.190 1.00 84.75 88 GLN A O 1
ATOM 700 N N . ASP A 1 89 ? 3.850 5.811 0.676 1.00 85.19 89 ASP A N 1
ATOM 701 C CA . ASP A 1 89 ? 5.152 5.684 1.321 1.00 85.19 89 ASP A CA 1
ATOM 702 C C . ASP A 1 89 ? 6.230 5.341 0.288 1.00 85.19 89 ASP A C 1
ATOM 704 O O . ASP A 1 89 ? 6.294 4.221 -0.220 1.00 85.19 89 ASP A O 1
ATOM 708 N N . SER A 1 90 ? 7.054 6.339 -0.051 1.00 80.88 90 SER A N 1
ATOM 709 C CA . SER A 1 90 ? 8.309 6.210 -0.812 1.00 80.88 90 SER A CA 1
ATOM 710 C C . SER A 1 90 ? 8.260 5.268 -2.030 1.00 80.88 90 SER A C 1
ATOM 712 O O . SER A 1 90 ? 9.195 4.516 -2.314 1.00 80.88 90 SER A O 1
ATOM 714 N N . ILE A 1 91 ? 7.157 5.297 -2.786 1.00 82.12 91 ILE A N 1
ATOM 715 C CA . ILE A 1 91 ? 6.926 4.331 -3.870 1.00 82.12 91 ILE A CA 1
ATOM 716 C C . ILE A 1 91 ? 7.316 4.842 -5.263 1.00 82.12 91 ILE A C 1
ATOM 718 O O . ILE A 1 91 ? 7.396 4.061 -6.214 1.00 82.12 91 ILE A O 1
ATOM 722 N N . ALA A 1 92 ? 7.623 6.137 -5.391 1.00 82.81 92 ALA A N 1
ATOM 723 C CA . ALA A 1 92 ? 8.063 6.752 -6.647 1.00 82.81 92 ALA A CA 1
ATOM 724 C C . ALA A 1 92 ? 9.284 6.053 -7.252 1.00 82.81 92 ALA A C 1
ATOM 726 O O . ALA A 1 92 ? 9.325 5.831 -8.457 1.00 82.81 92 ALA A O 1
ATOM 727 N N . ALA A 1 93 ? 10.220 5.606 -6.411 1.00 82.62 93 ALA A N 1
ATOM 728 C CA . ALA A 1 93 ? 11.398 4.864 -6.850 1.00 82.62 93 ALA A CA 1
ATOM 729 C C . ALA A 1 93 ? 11.062 3.540 -7.564 1.00 82.62 93 ALA A C 1
ATOM 731 O O . ALA A 1 93 ? 11.878 3.041 -8.330 1.00 82.62 93 ALA A O 1
ATOM 732 N N . PHE A 1 94 ? 9.875 2.973 -7.320 1.00 84.88 94 PHE A N 1
ATOM 733 C CA . PHE A 1 94 ? 9.435 1.733 -7.949 1.00 84.88 94 PHE A CA 1
ATOM 734 C C . PHE A 1 94 ? 8.516 1.970 -9.151 1.00 84.88 94 PHE A C 1
ATOM 736 O O . PHE A 1 94 ? 8.778 1.433 -10.221 1.00 84.88 94 PHE A O 1
ATOM 743 N N . TYR A 1 95 ? 7.443 2.758 -9.019 1.00 83.81 95 TYR A N 1
ATOM 744 C CA . TYR A 1 95 ? 6.469 2.850 -10.116 1.00 83.81 95 TYR A CA 1
ATOM 745 C C . TYR A 1 95 ? 6.949 3.725 -11.280 1.00 83.81 95 TYR A C 1
ATOM 747 O O . TYR A 1 95 ? 6.547 3.476 -12.410 1.00 83.81 95 TYR A O 1
ATOM 755 N N . VAL A 1 96 ? 7.810 4.724 -11.042 1.00 86.06 96 VAL A N 1
ATOM 756 C CA . VAL A 1 96 ? 8.344 5.596 -12.103 1.00 86.06 96 VAL A CA 1
ATOM 757 C C . VAL A 1 96 ? 9.102 4.793 -13.169 1.00 86.06 96 VAL A C 1
ATOM 759 O O . VAL A 1 96 ? 8.705 4.876 -14.332 1.00 86.06 96 VAL A O 1
ATOM 762 N N . PRO A 1 97 ? 10.121 3.968 -12.837 1.00 86.12 97 PRO A N 1
ATOM 763 C CA . PRO A 1 97 ? 10.813 3.167 -13.850 1.00 86.12 97 PRO A CA 1
ATOM 764 C C . PRO A 1 97 ? 9.888 2.141 -14.525 1.00 86.12 97 PRO A C 1
ATOM 766 O O . PRO A 1 97 ? 9.978 1.938 -15.733 1.00 86.12 97 PRO A O 1
ATOM 769 N N . VAL A 1 98 ? 8.941 1.558 -13.781 1.00 83.81 98 VAL A N 1
ATOM 770 C CA . VAL A 1 98 ? 7.972 0.587 -14.321 1.00 83.81 98 VAL A CA 1
ATOM 771 C C . VAL A 1 98 ? 7.017 1.235 -15.337 1.00 83.81 98 VAL A C 1
ATOM 773 O O . VAL A 1 98 ? 6.753 0.665 -16.394 1.00 83.81 98 VAL A O 1
ATOM 776 N N . VAL A 1 99 ? 6.522 2.445 -15.058 1.00 85.56 99 VAL A N 1
ATOM 777 C CA . VAL A 1 99 ? 5.629 3.189 -15.963 1.00 85.56 99 VAL A CA 1
ATOM 778 C C . VAL A 1 99 ? 6.384 3.741 -17.174 1.00 85.56 99 VAL A C 1
ATOM 780 O O . VAL A 1 99 ? 5.817 3.785 -18.263 1.00 85.56 99 VAL A O 1
ATOM 783 N N . HIS A 1 100 ? 7.656 4.124 -17.023 1.00 85.56 100 HIS A N 1
ATOM 784 C CA . HIS A 1 100 ? 8.477 4.549 -18.160 1.00 85.56 100 HIS A CA 1
ATOM 785 C C . HIS A 1 100 ? 8.666 3.439 -19.193 1.00 85.56 100 HIS A C 1
ATOM 787 O O . HIS A 1 100 ? 8.610 3.718 -20.389 1.00 85.56 100 HIS A O 1
ATOM 793 N N . HIS A 1 101 ? 8.844 2.195 -18.747 1.00 83.44 101 HIS A N 1
ATOM 794 C CA . HIS A 1 101 ? 8.967 1.059 -19.659 1.00 83.44 101 HIS A CA 1
ATOM 795 C C . HIS A 1 101 ? 7.641 0.672 -20.301 1.00 83.44 101 HIS A C 1
ATOM 797 O O . HIS A 1 101 ? 7.583 0.219 -21.441 1.00 83.44 101 HIS A O 1
ATOM 803 N N . SER A 1 102 ? 6.542 0.834 -19.569 1.00 81.31 102 SER A N 1
ATOM 804 C CA . SER A 1 102 ? 5.222 0.498 -20.078 1.00 81.31 102 SER A CA 1
ATOM 805 C C . SER A 1 102 ? 4.159 1.454 -19.555 1.00 81.31 102 SER A C 1
ATOM 807 O O . SER A 1 102 ? 3.586 1.244 -18.480 1.00 81.31 102 SER A O 1
ATOM 809 N N . PRO A 1 103 ? 3.827 2.490 -20.347 1.00 83.88 103 PRO A N 1
ATOM 810 C CA . PRO A 1 103 ? 2.944 3.561 -19.905 1.00 83.88 103 PRO A CA 1
ATOM 811 C C . PRO A 1 103 ? 1.519 3.075 -19.635 1.00 83.88 103 PRO A C 1
ATOM 813 O O . PRO A 1 103 ? 0.791 3.719 -18.891 1.00 83.88 103 PRO A O 1
ATOM 816 N N . LEU A 1 104 ? 1.115 1.915 -20.167 1.00 85.25 104 LEU A N 1
ATOM 817 C CA . LEU A 1 104 ? -0.196 1.319 -19.899 1.00 85.25 104 LEU A CA 1
ATOM 818 C C . LEU A 1 104 ? -0.390 0.930 -18.423 1.00 85.25 104 LEU A C 1
ATOM 820 O O . LEU A 1 104 ? -1.520 0.980 -17.933 1.00 85.25 104 LEU A O 1
ATOM 824 N N . LEU A 1 105 ? 0.683 0.618 -17.683 1.00 84.88 105 LEU A N 1
ATOM 825 C CA . LEU A 1 105 ? 0.579 0.306 -16.253 1.00 84.88 105 LEU A CA 1
ATOM 826 C C . LEU A 1 105 ? 0.144 1.508 -15.412 1.00 84.88 105 LEU A C 1
ATOM 828 O O . LEU A 1 105 ? -0.338 1.320 -14.293 1.00 84.88 105 LEU A O 1
ATOM 832 N N . ILE A 1 106 ? 0.239 2.732 -15.944 1.00 87.44 106 ILE A N 1
ATOM 833 C CA . ILE A 1 106 ? -0.240 3.923 -15.242 1.00 87.44 106 ILE A CA 1
ATOM 834 C C . ILE A 1 106 ? -1.726 3.807 -14.892 1.00 87.44 106 ILE A C 1
ATOM 836 O O . ILE A 1 106 ? -2.124 4.228 -13.811 1.00 87.44 106 ILE A O 1
ATOM 840 N N . PHE A 1 107 ? -2.537 3.174 -15.749 1.00 89.69 107 PHE A N 1
ATOM 841 C CA . PHE A 1 107 ? -3.964 2.986 -15.494 1.00 89.69 107 PHE A CA 1
ATOM 842 C C . PHE A 1 107 ? -4.209 2.065 -14.301 1.00 89.69 107 PHE A C 1
ATOM 844 O O . PHE A 1 107 ? -5.090 2.343 -13.494 1.00 89.69 107 PHE A O 1
ATOM 851 N N . TYR A 1 108 ? -3.404 1.011 -14.148 1.00 88.62 108 TYR A N 1
ATOM 852 C CA . TYR A 1 108 ? -3.489 0.104 -13.005 1.00 88.62 108 TYR A CA 1
ATOM 853 C C . TYR A 1 108 ? -3.148 0.826 -11.690 1.00 88.62 108 TYR A C 1
ATOM 855 O O . TYR A 1 108 ? -3.922 0.778 -10.732 1.00 88.62 108 TYR A O 1
ATOM 863 N N . PHE A 1 109 ? -2.029 1.558 -11.661 1.00 87.06 109 PHE A N 1
ATOM 864 C CA . PHE A 1 109 ? -1.596 2.308 -10.477 1.00 87.06 109 PHE A CA 1
ATOM 865 C C . PHE A 1 109 ? -2.516 3.495 -10.141 1.00 87.06 109 PHE A C 1
ATOM 867 O O . PHE A 1 109 ? -2.735 3.810 -8.973 1.00 87.06 109 PHE A O 1
ATOM 874 N N . LEU A 1 110 ? -3.098 4.142 -11.148 1.00 88.81 110 LEU A N 1
ATOM 875 C CA . LEU A 1 110 ? -4.063 5.222 -10.951 1.00 88.81 110 LEU A CA 1
ATOM 876 C C . LEU A 1 110 ? -5.403 4.687 -10.432 1.00 88.81 110 LEU A C 1
ATOM 878 O O . LEU A 1 110 ? -6.004 5.286 -9.541 1.00 88.81 110 LEU A O 1
ATOM 882 N N . LEU A 1 111 ? -5.849 3.533 -10.935 1.00 89.06 111 LEU A N 1
ATOM 883 C CA . LEU A 1 111 ? -7.094 2.909 -10.502 1.00 89.06 111 LEU A CA 1
ATOM 884 C C . LEU A 1 111 ? -7.029 2.469 -9.033 1.00 89.06 111 LEU A C 1
ATOM 886 O O . LEU A 1 111 ? -7.976 2.737 -8.296 1.00 89.06 111 LEU A O 1
ATOM 890 N N . ILE A 1 112 ? -5.914 1.882 -8.574 1.00 87.44 112 ILE A N 1
ATOM 891 C CA . ILE A 1 112 ? -5.767 1.526 -7.152 1.00 87.44 112 ILE A CA 1
ATOM 892 C C . ILE A 1 112 ? -5.707 2.768 -6.248 1.00 87.44 112 ILE A C 1
ATOM 894 O O . ILE A 1 112 ? -6.283 2.759 -5.161 1.00 87.44 112 ILE A O 1
ATOM 898 N N . LEU A 1 113 ? -5.083 3.860 -6.706 1.00 85.50 113 LEU A N 1
ATOM 899 C CA . LEU A 1 113 ? -5.024 5.117 -5.958 1.00 85.50 113 LEU A CA 1
ATOM 900 C C . LEU A 1 113 ? -6.424 5.722 -5.789 1.00 85.50 113 LEU A C 1
ATOM 902 O O . LEU A 1 113 ? -6.817 6.061 -4.675 1.00 85.50 113 LEU A O 1
ATOM 906 N N . ILE A 1 114 ? -7.215 5.793 -6.860 1.00 86.69 114 ILE A N 1
ATOM 907 C CA . ILE A 1 114 ? -8.576 6.340 -6.790 1.00 86.69 114 ILE A CA 1
ATOM 908 C C . ILE A 1 114 ? -9.489 5.443 -5.946 1.00 86.69 114 ILE A C 1
ATOM 910 O O . ILE A 1 114 ? -10.176 5.938 -5.057 1.00 86.69 114 ILE A O 1
ATOM 914 N N . PHE A 1 115 ? -9.499 4.130 -6.188 1.00 84.94 115 PHE A N 1
ATOM 915 C CA . PHE A 1 115 ? -10.436 3.238 -5.501 1.00 84.94 115 PHE A CA 1
ATOM 916 C C . PHE A 1 115 ? -10.082 2.993 -4.036 1.00 84.94 115 PHE A C 1
ATOM 918 O O . PHE A 1 115 ? -10.983 2.945 -3.202 1.00 84.94 115 PHE A O 1
ATOM 925 N N . VAL A 1 116 ? -8.800 2.804 -3.719 1.00 81.25 116 VAL A N 1
ATOM 926 C CA . VAL A 1 116 ? -8.387 2.353 -2.383 1.00 81.25 116 VAL A CA 1
ATOM 927 C C . VAL A 1 116 ? -7.874 3.499 -1.519 1.00 81.25 116 VAL A C 1
ATOM 929 O O . VAL A 1 116 ? -8.141 3.498 -0.324 1.00 81.25 116 VAL A O 1
ATOM 932 N N . SER A 1 117 ? -7.183 4.492 -2.090 1.00 80.81 117 SER A N 1
ATOM 933 C CA . SER A 1 117 ? -6.740 5.659 -1.315 1.00 80.81 117 SER A CA 1
ATOM 934 C C . SER A 1 117 ? -7.876 6.673 -1.162 1.00 80.81 117 SER A C 1
ATOM 936 O O . SER A 1 117 ? -8.251 6.986 -0.043 1.00 80.81 117 SER A O 1
ATOM 938 N N . ILE A 1 118 ? -8.489 7.126 -2.263 1.00 79.88 118 ILE A N 1
ATOM 939 C CA . ILE A 1 118 ? -9.527 8.179 -2.215 1.00 79.88 118 ILE A CA 1
ATOM 940 C C . ILE A 1 118 ? -10.911 7.618 -1.857 1.00 79.88 118 ILE A C 1
ATOM 942 O O . ILE A 1 118 ? -11.703 8.286 -1.205 1.00 79.88 118 ILE A O 1
ATOM 946 N N . GLY A 1 119 ? -11.236 6.407 -2.313 1.00 76.88 119 GLY A N 1
ATOM 947 C CA . GLY A 1 119 ? -12.560 5.819 -2.092 1.00 76.88 119 GLY A CA 1
ATOM 948 C C . GLY A 1 119 ? -12.783 5.246 -0.690 1.00 76.88 119 GLY A C 1
ATOM 949 O O . GLY A 1 119 ? -13.934 5.077 -0.291 1.00 76.88 119 GLY A O 1
ATOM 950 N N . LEU A 1 120 ? -11.710 4.912 0.036 1.00 73.88 120 LEU A N 1
ATOM 951 C CA . LEU A 1 120 ? -11.788 4.185 1.309 1.00 73.88 120 LEU A CA 1
ATOM 952 C C . LEU A 1 120 ? -11.238 4.963 2.515 1.00 73.88 120 LEU A C 1
ATOM 954 O O . LEU A 1 120 ? -11.552 4.587 3.647 1.00 73.88 120 LEU A O 1
ATOM 958 N N . MET A 1 121 ? -10.440 6.014 2.293 1.00 69.75 121 MET A N 1
ATOM 959 C CA . MET A 1 121 ? -10.067 6.992 3.326 1.00 69.75 121 MET A CA 1
ATOM 960 C C . MET A 1 121 ? -10.961 8.223 3.266 1.00 69.75 121 MET A C 1
ATOM 962 O O . MET A 1 121 ? -11.296 8.729 4.361 1.00 69.75 121 MET A O 1
#